Protein AF-A0A8H5LPF4-F1 (afdb_monomer)

Nearest PDB structures (foldseek):
  7eql-assembly1_A-2  TM=7.564E-01  e=6.001E-06  Mentha x piperita
  4nh4-assembly1_A  TM=8.017E-01  e=4.151E-05  Zingiber officinale
  2j3k-assembly1_A  TM=7.747E-01  e=9.879E-05  Arabidopsis thaliana
  7vr4-assembly1_A  TM=7.907E-01  e=1.800E-04  Schizonepeta tenuifolia
  2j3j-assembly1_B  TM=7.697E-01  e=1.379E-04  Arabidopsis thaliana

InterPro domains:
  IPR036291 NAD(P)-binding domain superfamily [SSF51735] (7-42)
  IPR045010 Medium-chain dehydrogenase/reductase [PTHR43205] (7-118)

Foldseek 3Di:
DDDDPQQEDEDAADDPVVVVSQVVHDVLRAYAYDYHLPPPVHPPPPDPPPPVGPVVPVSRYDHDDPPPCPCVVVVVCVVVVVDDFDEDECDVVNPAPVCPVVLVVCVSVVVTDTHYYD

pLDDT: mean 78.86, std 19.43, range [36.88, 97.62]

Sequence (118 aa):
MYMPIGDRYWDNVGGPTLDAVIGNAALHARFIICGFISQYNGAQGQEYKASPSPLDDPSSLHVRFVLDEFDEVITKWLAKGEIKFKEDVDGLEKGGLKRVGEALLEVQKGGNFGKKVV

Secondary structure (DSSP, 8-state):
----TTSEEEESS-HHHHHHHHTTPPTT-EEEE---TTTTT--TT------S-GGGSTTTB------TTHHHHHHHHHHTT-S---EEE--GGGTGGGGHHHHHHHHHHT---SEEE-

Structure (mmCIF, N/CA/C/O backbone):
data_AF-A0A8H5LPF4-F1
#
_entry.id   AF-A0A8H5LPF4-F1
#
loop_
_atom_site.group_PDB
_atom_site.id
_atom_site.type_symbol
_atom_site.label_atom_id
_atom_s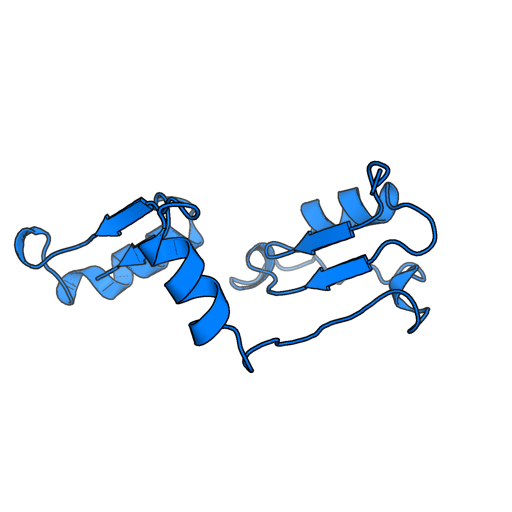ite.label_alt_id
_atom_site.label_comp_id
_atom_site.label_asym_id
_atom_site.label_entity_id
_atom_site.label_seq_id
_atom_site.pdbx_PDB_ins_code
_atom_site.Cartn_x
_atom_site.Cartn_y
_atom_site.Cartn_z
_atom_site.occupancy
_atom_site.B_iso_or_equiv
_atom_site.auth_seq_id
_atom_site.auth_comp_id
_atom_site.auth_asym_id
_atom_site.auth_atom_id
_atom_site.pdbx_PDB_model_num
ATOM 1 N N . MET A 1 1 ? 4.008 -21.218 -18.813 1.00 41.28 1 MET A N 1
ATOM 2 C CA . MET A 1 1 ? 4.664 -19.980 -19.279 1.00 41.28 1 MET A CA 1
ATOM 3 C C . MET A 1 1 ? 5.780 -19.675 -18.296 1.00 41.28 1 MET A C 1
ATOM 5 O O . MET A 1 1 ? 5.480 -19.343 -17.159 1.00 41.28 1 MET A O 1
ATOM 9 N N . TYR A 1 2 ? 7.033 -19.932 -18.670 1.00 36.88 2 TYR A N 1
ATOM 10 C CA . TYR A 1 2 ? 8.192 -19.563 -17.853 1.00 36.88 2 TYR A CA 1
ATOM 11 C C . TYR A 1 2 ? 8.411 -18.058 -18.020 1.00 36.88 2 TYR A C 1
ATOM 13 O O . TYR A 1 2 ? 8.414 -17.586 -19.155 1.00 36.88 2 TYR A O 1
ATOM 21 N N . MET A 1 3 ? 8.512 -17.315 -16.919 1.00 48.44 3 MET A N 1
ATOM 22 C CA . MET A 1 3 ? 8.698 -15.863 -16.943 1.00 48.44 3 MET A CA 1
ATOM 23 C C . MET A 1 3 ? 9.988 -15.543 -16.178 1.00 48.44 3 MET A C 1
ATOM 25 O O . MET A 1 3 ? 10.047 -15.841 -14.981 1.00 48.44 3 MET A O 1
ATOM 29 N N . PRO A 1 4 ? 11.038 -15.042 -16.850 1.00 57.00 4 PRO A N 1
ATOM 30 C CA . PRO A 1 4 ? 12.281 -14.678 -16.190 1.00 57.00 4 PRO A CA 1
ATOM 31 C C . PRO A 1 4 ? 12.088 -13.571 -15.142 1.00 57.00 4 PRO A C 1
ATOM 33 O O . PRO A 1 4 ? 11.150 -12.772 -15.176 1.00 57.00 4 PRO A O 1
ATOM 36 N N . ILE A 1 5 ? 12.995 -13.556 -14.165 1.00 60.56 5 ILE A N 1
ATOM 37 C CA . ILE A 1 5 ? 13.059 -12.530 -13.119 1.00 60.56 5 ILE A CA 1
ATOM 38 C C . ILE A 1 5 ? 13.364 -11.180 -13.790 1.00 60.56 5 ILE A C 1
ATOM 40 O O . ILE A 1 5 ? 14.309 -11.097 -14.568 1.00 60.56 5 ILE A O 1
ATOM 44 N N . GLY A 1 6 ? 12.587 -10.137 -13.475 1.00 67.94 6 GLY A N 1
ATOM 45 C CA . GLY A 1 6 ? 12.816 -8.768 -13.970 1.00 67.94 6 GLY A CA 1
ATOM 46 C C . GLY A 1 6 ? 11.892 -8.292 -15.099 1.00 67.94 6 GLY A C 1
ATOM 47 O O . GLY A 1 6 ? 12.001 -7.138 -15.499 1.00 67.94 6 GLY A O 1
ATOM 48 N N . ASP A 1 7 ? 10.958 -9.123 -15.575 1.00 78.44 7 ASP A N 1
ATOM 49 C CA . ASP A 1 7 ? 10.054 -8.775 -16.690 1.00 78.44 7 ASP A CA 1
ATOM 50 C C . ASP A 1 7 ? 8.856 -7.899 -16.293 1.00 78.44 7 ASP A C 1
ATOM 52 O O . ASP A 1 7 ? 8.225 -7.277 -17.150 1.00 78.44 7 ASP A O 1
ATOM 56 N N . ARG A 1 8 ? 8.452 -7.906 -15.017 1.00 81.88 8 ARG A N 1
ATOM 57 C CA . ARG A 1 8 ? 7.281 -7.159 -14.537 1.00 81.88 8 ARG A CA 1
ATOM 58 C C . ARG A 1 8 ? 7.493 -6.632 -13.128 1.00 81.88 8 ARG A C 1
ATOM 60 O O . ARG A 1 8 ? 8.000 -7.356 -12.275 1.00 81.88 8 ARG A O 1
ATOM 67 N N . TYR A 1 9 ? 7.014 -5.421 -12.872 1.00 85.38 9 TYR A N 1
ATOM 68 C CA . TYR A 1 9 ? 7.011 -4.812 -11.547 1.00 85.38 9 TYR A CA 1
ATOM 69 C C . TYR A 1 9 ? 5.686 -4.100 -11.277 1.00 85.38 9 TYR A C 1
ATOM 71 O O . TYR A 1 9 ? 5.158 -3.415 -12.151 1.00 85.38 9 TYR A O 1
ATOM 79 N N . TRP A 1 10 ? 5.147 -4.279 -10.071 1.00 87.81 10 TRP A N 1
ATOM 80 C CA . TRP A 1 10 ? 3.962 -3.572 -9.594 1.00 87.81 10 TRP A CA 1
ATOM 81 C C . TRP A 1 10 ? 4.381 -2.621 -8.481 1.00 87.81 10 TRP A C 1
ATOM 83 O O . TRP A 1 10 ? 4.688 -3.056 -7.371 1.00 87.81 10 TRP A O 1
ATOM 93 N N . ASP A 1 11 ? 4.365 -1.327 -8.777 1.00 87.19 11 ASP A N 1
ATOM 94 C CA . ASP A 1 11 ? 4.747 -0.290 -7.837 1.00 87.19 11 ASP A CA 1
ATOM 95 C C . ASP A 1 11 ? 3.548 0.347 -7.136 1.00 87.19 11 ASP A C 1
ATOM 97 O O . ASP A 1 11 ? 2.563 0.744 -7.762 1.00 87.19 11 ASP A O 1
ATOM 101 N N . ASN A 1 12 ? 3.673 0.494 -5.822 1.00 89.06 12 ASN A N 1
ATOM 102 C CA . ASN A 1 12 ? 2.774 1.290 -4.986 1.00 89.06 12 ASN A CA 1
ATOM 103 C C . ASN A 1 12 ? 3.552 2.334 -4.160 1.00 89.06 12 ASN A C 1
ATOM 105 O O . ASN A 1 12 ? 2.946 3.119 -3.429 1.00 89.06 12 ASN A O 1
ATOM 109 N N . VAL A 1 13 ? 4.890 2.309 -4.229 1.00 90.19 13 VAL A N 1
ATOM 110 C CA . VAL A 1 13 ? 5.787 2.984 -3.287 1.00 90.19 13 VAL A CA 1
ATOM 111 C C . VAL A 1 13 ? 6.543 4.123 -3.950 1.00 90.19 13 VAL A C 1
ATOM 113 O O . VAL A 1 13 ? 6.564 5.222 -3.389 1.00 90.19 13 VAL A O 1
ATOM 116 N N . GLY A 1 14 ? 7.119 3.903 -5.131 1.00 85.62 14 GLY A N 1
ATOM 117 C CA . GLY A 1 14 ? 7.992 4.871 -5.786 1.00 85.62 14 GLY A CA 1
ATOM 118 C C . GLY A 1 14 ? 9.350 5.049 -5.108 1.00 85.62 14 GLY A C 1
ATOM 119 O O . GLY A 1 14 ? 9.779 4.239 -4.281 1.00 85.62 14 GLY A O 1
ATOM 120 N N . GLY A 1 15 ? 10.016 6.154 -5.454 1.00 84.38 15 GLY A N 1
ATOM 121 C CA . GLY A 1 15 ? 11.256 6.588 -4.811 1.00 84.38 15 GLY A CA 1
ATOM 122 C C . GLY A 1 15 ? 12.374 5.541 -4.931 1.00 84.38 15 GLY A C 1
ATOM 123 O O . GLY A 1 15 ? 12.456 4.857 -5.954 1.00 84.38 15 GLY A O 1
ATOM 124 N N . PRO A 1 16 ? 13.203 5.347 -3.887 1.00 86.69 16 PRO A N 1
ATOM 125 C CA . PRO A 1 16 ? 14.364 4.459 -3.959 1.00 86.69 16 PRO A CA 1
ATOM 126 C C . PRO A 1 16 ? 14.030 3.002 -4.312 1.00 86.69 16 PRO A C 1
ATOM 128 O O . PRO A 1 16 ? 14.862 2.304 -4.888 1.00 86.69 16 PRO A O 1
ATOM 131 N N . THR A 1 17 ? 12.825 2.525 -3.976 1.00 88.44 17 THR A N 1
ATOM 132 C CA . THR A 1 17 ? 12.382 1.171 -4.337 1.00 88.44 17 THR A CA 1
ATOM 133 C C . THR A 1 17 ? 12.187 1.041 -5.845 1.00 88.44 17 THR A C 1
ATOM 135 O O . THR A 1 17 ? 12.653 0.069 -6.435 1.00 88.44 17 THR A O 1
ATOM 138 N N . LEU A 1 18 ? 11.550 2.027 -6.477 1.00 83.81 18 LEU A N 1
ATOM 139 C CA . LEU A 1 18 ? 11.353 2.038 -7.924 1.00 83.81 18 LEU A CA 1
ATOM 140 C C . LEU A 1 18 ? 12.679 2.234 -8.669 1.00 83.81 18 LEU A C 1
ATOM 142 O O . LEU A 1 18 ? 12.941 1.504 -9.623 1.00 83.81 18 LEU A O 1
ATOM 146 N N . ASP A 1 19 ? 13.542 3.136 -8.192 1.00 82.25 19 ASP A N 1
ATOM 147 C CA . ASP A 1 19 ? 14.874 3.369 -8.771 1.00 82.25 19 ASP A CA 1
ATOM 148 C C . ASP A 1 19 ? 15.709 2.080 -8.800 1.00 82.25 19 ASP A C 1
ATOM 150 O O . ASP A 1 19 ? 16.326 1.741 -9.814 1.00 82.25 19 ASP A O 1
ATOM 154 N N . ALA A 1 20 ? 15.684 1.318 -7.700 1.00 84.81 20 ALA A N 1
ATOM 155 C CA . ALA A 1 20 ? 16.380 0.041 -7.610 1.00 84.81 20 ALA A CA 1
ATOM 156 C C . ALA A 1 20 ? 15.845 -0.985 -8.621 1.00 84.81 20 ALA A C 1
ATOM 158 O O . ALA A 1 20 ? 16.631 -1.730 -9.207 1.00 84.81 20 ALA A O 1
ATOM 159 N N . VAL A 1 21 ? 14.530 -1.026 -8.853 1.00 85.69 21 VAL A N 1
ATOM 160 C CA . VAL A 1 21 ? 13.934 -1.960 -9.818 1.00 85.69 21 VAL A CA 1
ATOM 161 C C . VAL A 1 21 ? 14.244 -1.553 -11.253 1.00 85.69 21 VAL A C 1
ATOM 163 O O . VAL A 1 21 ? 14.630 -2.413 -12.039 1.00 85.69 21 VAL A O 1
ATOM 166 N N . ILE A 1 22 ? 14.144 -0.265 -11.592 1.00 81.38 22 ILE A N 1
ATOM 167 C CA . ILE A 1 22 ? 14.488 0.244 -12.929 1.00 81.38 22 ILE A CA 1
ATOM 168 C C . ILE A 1 22 ? 15.942 -0.096 -13.272 1.00 81.38 22 ILE A C 1
ATOM 170 O O . ILE A 1 22 ? 16.210 -0.589 -14.366 1.00 81.38 22 ILE A O 1
ATOM 174 N N . GLY A 1 23 ? 16.869 0.082 -12.324 1.00 81.19 23 GLY A N 1
ATOM 175 C CA . GLY A 1 23 ? 18.283 -0.254 -12.517 1.00 81.19 23 GLY A CA 1
ATOM 176 C C . GLY A 1 23 ? 18.571 -1.745 -12.747 1.00 81.19 23 GLY A C 1
ATOM 177 O O . GLY A 1 23 ? 19.668 -2.084 -13.182 1.00 81.19 23 GLY A O 1
ATOM 178 N N . ASN A 1 24 ? 17.607 -2.631 -12.474 1.00 83.88 24 ASN A N 1
ATOM 179 C CA . ASN A 1 24 ? 17.737 -4.086 -12.610 1.00 83.88 24 ASN A CA 1
ATOM 180 C C . ASN A 1 24 ? 16.683 -4.703 -13.551 1.00 83.88 24 ASN A C 1
ATOM 182 O O . ASN A 1 24 ? 16.527 -5.925 -13.586 1.00 83.88 24 ASN A O 1
ATOM 186 N N . ALA A 1 25 ? 15.931 -3.883 -14.287 1.00 81.44 25 ALA A N 1
ATOM 187 C CA . ALA A 1 25 ? 14.834 -4.351 -15.122 1.00 81.44 25 ALA A CA 1
ATOM 188 C C . ALA A 1 25 ? 15.337 -5.040 -16.400 1.00 81.44 25 ALA A C 1
ATOM 190 O O . ALA A 1 25 ? 16.330 -4.626 -17.002 1.00 81.44 25 ALA A O 1
ATOM 191 N N . ALA A 1 26 ? 14.625 -6.079 -16.843 1.00 83.38 26 ALA A N 1
ATOM 192 C CA . ALA A 1 26 ? 14.884 -6.697 -18.139 1.00 83.38 26 ALA A CA 1
ATOM 193 C C . ALA A 1 26 ? 14.511 -5.743 -19.290 1.00 83.38 26 ALA A C 1
ATOM 195 O O . ALA A 1 26 ? 13.663 -4.856 -19.148 1.00 83.38 26 ALA A O 1
ATOM 196 N N . LEU A 1 27 ? 15.111 -5.946 -20.466 1.00 78.56 27 LEU A N 1
ATOM 197 C CA . LEU A 1 27 ? 14.684 -5.245 -21.677 1.00 78.56 27 LEU A CA 1
ATOM 198 C C . LEU A 1 27 ? 13.198 -5.554 -21.941 1.00 78.56 27 LEU A C 1
ATOM 200 O O . LEU A 1 27 ? 12.801 -6.716 -21.934 1.00 78.56 27 LEU A O 1
ATOM 204 N N . HIS A 1 28 ? 12.389 -4.518 -22.177 1.00 77.00 28 HIS A N 1
ATOM 205 C CA . HIS A 1 28 ? 10.923 -4.601 -22.309 1.00 77.00 28 HIS A CA 1
ATOM 206 C C . HIS A 1 28 ? 10.164 -5.027 -21.041 1.00 77.00 28 HIS A C 1
ATOM 208 O O . HIS A 1 28 ? 9.020 -5.494 -21.128 1.00 77.00 28 HIS A O 1
ATOM 214 N N . ALA A 1 29 ? 10.763 -4.846 -19.861 1.00 80.69 29 ALA A N 1
ATOM 215 C CA . ALA A 1 29 ? 10.048 -5.004 -18.605 1.00 80.69 29 ALA A CA 1
ATOM 216 C C . ALA A 1 29 ? 8.805 -4.100 -18.547 1.00 80.69 29 ALA A C 1
ATOM 218 O O . ALA A 1 29 ? 8.810 -2.971 -19.035 1.00 80.69 29 ALA A O 1
ATOM 219 N N . ARG A 1 30 ? 7.732 -4.603 -17.929 1.00 80.62 30 ARG A N 1
ATOM 220 C CA . ARG A 1 30 ? 6.451 -3.898 -17.796 1.00 80.62 30 ARG A CA 1
ATOM 221 C C . ARG A 1 30 ? 6.236 -3.418 -16.375 1.00 80.62 30 ARG A C 1
ATOM 223 O O . ARG A 1 30 ? 6.275 -4.207 -15.431 1.00 80.62 30 ARG A O 1
ATOM 230 N N . PHE A 1 31 ? 5.903 -2.146 -16.242 1.00 78.75 31 PHE A N 1
ATOM 231 C CA . PHE A 1 31 ? 5.661 -1.510 -14.956 1.00 78.75 31 PHE A CA 1
ATOM 232 C C . PHE A 1 31 ? 4.172 -1.197 -14.797 1.00 78.75 31 PHE A C 1
ATOM 234 O O . PHE A 1 31 ? 3.585 -0.519 -15.638 1.00 78.75 31 PHE A O 1
ATOM 241 N N . ILE A 1 32 ? 3.568 -1.696 -13.718 1.00 81.31 32 ILE A N 1
ATOM 242 C CA . ILE A 1 32 ? 2.230 -1.317 -13.260 1.00 81.31 32 ILE A CA 1
ATOM 243 C C . ILE A 1 32 ? 2.433 -0.331 -12.117 1.00 81.31 32 ILE A C 1
ATOM 245 O O . ILE A 1 32 ? 2.878 -0.722 -11.043 1.00 81.31 32 ILE A O 1
ATOM 249 N N . ILE A 1 33 ? 2.134 0.942 -12.351 1.00 79.75 33 ILE A N 1
ATOM 250 C CA . ILE A 1 33 ? 2.312 1.999 -11.355 1.00 79.75 33 ILE A CA 1
ATOM 251 C C . ILE A 1 33 ? 0.945 2.370 -10.783 1.00 79.75 33 ILE A C 1
ATOM 253 O O . ILE A 1 33 ? 0.090 2.887 -11.501 1.00 79.75 33 ILE A O 1
ATOM 257 N N . CYS A 1 34 ? 0.737 2.098 -9.497 1.00 80.69 34 CYS A N 1
ATOM 258 C CA . CYS A 1 34 ? -0.528 2.350 -8.803 1.00 80.69 34 CYS A CA 1
ATOM 259 C C . CYS A 1 34 ? -0.460 3.512 -7.808 1.00 80.69 34 CYS A C 1
ATOM 261 O O . CYS A 1 34 ? -1.498 4.057 -7.438 1.00 80.69 34 CYS A O 1
ATOM 263 N N . GLY A 1 35 ? 0.737 3.906 -7.376 1.00 80.19 35 GLY A N 1
ATOM 264 C CA . GLY A 1 35 ? 0.911 4.986 -6.414 1.00 80.19 35 GLY A CA 1
ATOM 265 C C . GLY A 1 35 ? 2.368 5.229 -6.044 1.00 80.19 35 GLY A C 1
ATOM 266 O O . GLY A 1 35 ? 3.253 4.464 -6.417 1.00 80.19 35 GLY A O 1
ATOM 267 N N . PHE A 1 36 ? 2.586 6.302 -5.285 1.00 85.06 36 PHE A N 1
ATOM 268 C CA . PHE A 1 36 ? 3.902 6.786 -4.865 1.00 85.06 36 PHE A CA 1
ATOM 269 C C . PHE A 1 36 ? 3.880 7.139 -3.370 1.00 85.06 36 PHE A C 1
ATOM 271 O O . PHE A 1 36 ? 4.131 8.286 -2.993 1.00 85.06 36 PHE A O 1
ATOM 278 N N . ILE A 1 37 ? 3.526 6.180 -2.499 1.00 89.50 37 ILE A N 1
ATOM 279 C CA . ILE A 1 37 ? 3.300 6.481 -1.071 1.00 89.50 37 ILE A CA 1
ATOM 280 C C . ILE A 1 37 ? 4.519 7.082 -0.362 1.00 89.50 37 ILE A C 1
ATOM 282 O O . ILE A 1 37 ? 4.357 7.866 0.569 1.00 89.50 37 ILE A O 1
ATOM 286 N N . SER A 1 38 ? 5.733 6.809 -0.849 1.00 88.31 38 SER A N 1
ATOM 287 C CA . SER A 1 38 ? 6.957 7.423 -0.315 1.00 88.31 38 SER A CA 1
ATOM 288 C C . SER A 1 38 ? 7.023 8.947 -0.500 1.00 88.31 38 SER A C 1
ATOM 290 O O . SER A 1 38 ? 7.815 9.606 0.169 1.00 88.31 38 SER A O 1
ATOM 292 N N . GLN A 1 39 ? 6.185 9.521 -1.371 1.00 83.62 39 GLN A N 1
ATOM 293 C CA . GLN A 1 39 ? 6.212 10.940 -1.736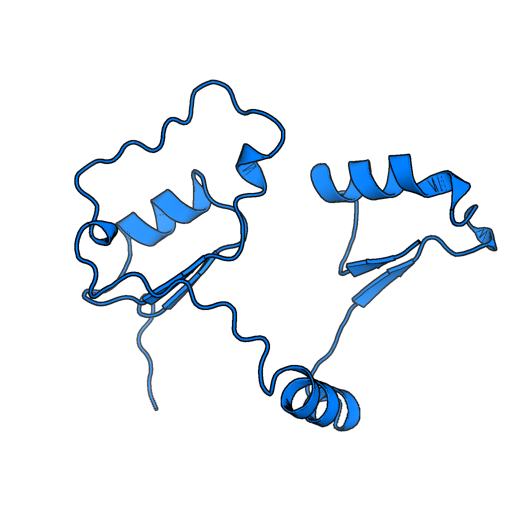 1.00 83.62 39 GLN A CA 1
ATOM 294 C C . GLN A 1 39 ? 4.999 11.731 -1.227 1.00 83.62 39 GLN A C 1
ATOM 296 O O . GLN A 1 39 ? 5.060 12.959 -1.173 1.00 83.62 39 GLN A O 1
ATOM 301 N N . TYR A 1 40 ? 3.908 11.070 -0.818 1.00 85.94 40 TYR A N 1
ATOM 302 C CA . TYR A 1 40 ? 2.633 11.737 -0.504 1.00 85.94 40 TYR A CA 1
ATOM 303 C C . TYR A 1 40 ? 2.718 12.798 0.599 1.00 85.94 40 TYR A C 1
ATOM 305 O O . TYR A 1 40 ? 1.971 13.772 0.558 1.00 85.94 40 TYR A O 1
ATOM 313 N N . ASN A 1 41 ? 3.638 12.647 1.553 1.00 85.00 41 ASN A N 1
ATOM 314 C CA . ASN A 1 41 ? 3.781 13.568 2.684 1.00 85.00 41 ASN A CA 1
ATOM 315 C C . ASN A 1 41 ? 4.927 14.580 2.512 1.00 85.00 41 ASN A C 1
ATOM 317 O O . ASN A 1 41 ? 5.353 15.191 3.489 1.00 85.00 41 ASN A O 1
ATOM 321 N N . GLY A 1 42 ? 5.425 14.764 1.284 1.00 69.38 42 GLY A N 1
ATOM 322 C CA . GLY A 1 42 ? 6.438 15.768 0.974 1.00 69.38 42 GLY A CA 1
ATOM 323 C C . GLY A 1 42 ? 7.831 15.381 1.465 1.00 69.38 42 GLY A C 1
ATOM 324 O O . GLY A 1 42 ? 8.347 15.944 2.427 1.00 69.38 42 GLY A O 1
ATOM 325 N N . ALA A 1 43 ? 8.490 14.472 0.750 1.00 56.41 43 ALA A N 1
ATOM 326 C CA . ALA A 1 43 ? 9.945 14.432 0.772 1.00 56.41 43 ALA A CA 1
ATOM 327 C C . ALA A 1 43 ? 10.460 15.619 -0.061 1.00 56.41 43 ALA A C 1
ATOM 329 O O . ALA A 1 43 ? 10.434 15.583 -1.291 1.00 56.41 43 ALA A O 1
ATOM 330 N N . GLN A 1 44 ? 10.900 16.699 0.593 1.00 47.81 44 GLN A N 1
ATOM 331 C CA . GLN A 1 44 ? 11.685 17.730 -0.089 1.00 47.81 44 GLN A CA 1
ATOM 332 C C . GLN A 1 44 ? 12.944 17.072 -0.677 1.00 47.81 44 GLN A C 1
ATOM 334 O O . GLN A 1 44 ? 13.786 16.577 0.068 1.00 47.81 44 GLN A O 1
ATOM 339 N N . GLY A 1 45 ? 13.078 17.076 -2.006 1.00 46.84 45 GLY A N 1
ATOM 340 C CA . GLY A 1 45 ? 14.358 16.809 -2.672 1.00 46.84 45 GLY A CA 1
ATOM 341 C C . GLY A 1 45 ? 14.516 15.478 -3.407 1.00 46.84 45 GLY A C 1
ATOM 342 O O . GLY A 1 45 ? 15.612 15.212 -3.891 1.00 46.84 45 GLY A O 1
ATOM 343 N N . GLN A 1 46 ? 13.468 14.668 -3.570 1.00 44.41 46 GLN A N 1
ATOM 344 C CA . GLN A 1 46 ? 13.477 13.644 -4.621 1.00 44.41 46 GLN A CA 1
ATOM 345 C C . GLN A 1 46 ? 12.666 14.136 -5.813 1.00 44.41 46 GLN A C 1
ATOM 347 O O . GLN A 1 46 ? 11.586 13.638 -6.115 1.00 44.41 46 GLN A O 1
ATOM 352 N N . GLU A 1 47 ? 13.209 15.148 -6.495 1.00 45.22 47 GLU A N 1
ATOM 353 C CA . GLU A 1 47 ? 12.917 15.282 -7.916 1.00 45.22 47 GLU A CA 1
ATOM 354 C C . GLU A 1 47 ? 13.244 13.935 -8.550 1.00 45.22 47 GLU A C 1
ATOM 356 O O . GLU A 1 47 ? 14.328 13.383 -8.325 1.00 45.22 47 GLU A O 1
ATOM 361 N N . TYR A 1 48 ? 12.293 13.391 -9.304 1.00 46.28 48 TYR A N 1
ATOM 362 C CA . TYR A 1 48 ? 12.569 12.285 -10.199 1.00 46.28 48 TYR A CA 1
ATOM 363 C C . TYR A 1 48 ? 13.778 12.724 -11.023 1.00 46.28 48 TYR A C 1
ATOM 365 O O . TYR A 1 48 ? 13.670 13.635 -11.848 1.00 46.28 48 TYR A O 1
ATOM 373 N N . LYS A 1 49 ? 14.958 12.146 -10.769 1.00 41.25 49 LYS A N 1
ATOM 374 C CA . LYS A 1 49 ? 16.064 12.298 -11.701 1.00 41.25 49 LYS A CA 1
ATOM 375 C C . LYS A 1 49 ? 15.613 11.522 -12.919 1.00 41.25 49 LYS A C 1
ATOM 377 O O . LYS A 1 49 ? 15.870 10.328 -13.021 1.00 41.25 49 LYS A O 1
ATOM 382 N N . ALA A 1 50 ? 14.928 12.210 -13.824 1.00 40.12 50 ALA A N 1
ATOM 383 C CA . ALA A 1 50 ? 14.809 11.824 -15.212 1.00 40.12 50 ALA A CA 1
ATOM 384 C C . ALA A 1 50 ? 16.227 11.863 -15.812 1.00 40.12 50 ALA A C 1
ATOM 386 O O . ALA A 1 50 ? 16.578 12.706 -16.628 1.00 40.12 50 ALA A O 1
ATOM 387 N N . SER A 1 51 ? 17.101 10.973 -15.332 1.00 39.12 51 SER A N 1
ATOM 388 C CA . SER A 1 51 ? 18.049 10.319 -16.213 1.00 39.12 51 SER A CA 1
ATOM 389 C C . SER A 1 51 ? 17.190 9.707 -17.315 1.00 39.12 51 SER A C 1
ATOM 391 O O . SER A 1 51 ? 16.146 9.159 -16.949 1.00 39.12 51 SER A O 1
ATOM 393 N N . PRO A 1 52 ? 17.545 9.863 -18.604 1.00 40.00 52 PRO A N 1
ATOM 394 C CA . PRO A 1 52 ? 16.697 9.426 -19.705 1.00 40.00 52 PRO A CA 1
ATOM 395 C C . PRO A 1 52 ? 16.336 7.971 -19.449 1.00 40.00 52 PRO A C 1
ATOM 397 O O . PRO A 1 52 ? 17.193 7.084 -19.429 1.00 40.00 52 PRO A O 1
ATOM 400 N N . SER A 1 53 ? 15.087 7.784 -19.058 1.00 45.88 53 SER A N 1
ATOM 401 C CA . SER A 1 53 ? 14.638 6.565 -18.429 1.00 45.88 53 SER A CA 1
ATOM 402 C C . SER A 1 53 ? 14.245 5.626 -19.555 1.00 45.88 53 SER A C 1
ATOM 404 O O . SER A 1 53 ? 13.698 6.078 -20.558 1.00 45.88 53 SER A O 1
ATOM 406 N N . PRO A 1 54 ? 14.404 4.306 -19.410 1.00 46.06 54 PRO A N 1
ATOM 407 C CA . PRO A 1 54 ? 13.697 3.354 -20.264 1.00 46.06 54 PRO A CA 1
ATOM 408 C C . PRO A 1 54 ? 12.168 3.586 -20.303 1.00 46.06 54 PRO A C 1
ATOM 410 O O . PRO A 1 54 ? 11.490 3.032 -21.163 1.00 46.06 54 PRO A O 1
ATOM 413 N N . LEU A 1 55 ? 11.627 4.401 -19.383 1.00 47.47 55 LEU A N 1
ATOM 414 C CA . LEU A 1 55 ? 10.245 4.892 -19.348 1.00 47.47 55 LEU A CA 1
ATOM 415 C C . LEU A 1 55 ? 9.937 6.002 -20.374 1.00 47.47 55 LEU A C 1
ATOM 417 O O . LEU A 1 55 ? 8.764 6.263 -20.627 1.00 47.47 55 LEU A O 1
ATOM 421 N N . ASP A 1 56 ? 10.953 6.641 -20.965 1.00 48.78 56 ASP A N 1
ATOM 422 C CA . ASP A 1 56 ? 10.793 7.598 -22.073 1.00 48.78 56 ASP A CA 1
ATOM 423 C C . ASP A 1 56 ? 10.525 6.879 -23.411 1.00 48.78 56 ASP A C 1
ATOM 425 O O . ASP A 1 56 ? 10.164 7.515 -24.403 1.00 48.78 56 ASP A O 1
ATOM 429 N N . ASP A 1 57 ? 10.669 5.547 -23.438 1.00 50.03 57 ASP A N 1
ATOM 430 C CA . ASP A 1 57 ? 10.133 4.681 -24.483 1.00 50.03 57 ASP A CA 1
ATOM 431 C C . ASP A 1 57 ? 8.673 4.316 -24.134 1.00 50.03 57 ASP A C 1
ATOM 433 O O . ASP A 1 57 ? 8.433 3.476 -23.258 1.00 50.03 57 ASP A O 1
ATOM 437 N N . PRO A 1 58 ? 7.668 4.900 -24.816 1.00 48.50 58 PRO A N 1
ATOM 438 C CA . PRO A 1 58 ? 6.253 4.646 -24.542 1.00 48.50 58 PRO A CA 1
ATOM 439 C C . PRO A 1 58 ? 5.818 3.188 -24.783 1.00 48.50 58 PRO A C 1
ATOM 441 O O . PRO A 1 58 ? 4.666 2.848 -24.514 1.00 48.50 58 PRO A O 1
ATOM 444 N N . SER A 1 59 ? 6.703 2.309 -25.272 1.00 44.75 59 SER A N 1
ATOM 445 C CA . SER A 1 59 ? 6.439 0.873 -25.397 1.00 44.75 59 SER A CA 1
ATOM 446 C C . SER A 1 59 ? 6.607 0.071 -24.092 1.00 44.75 59 SER A C 1
ATOM 448 O O . SER A 1 59 ? 6.155 -1.075 -24.037 1.00 44.75 59 SER A O 1
ATOM 450 N N . SER A 1 60 ? 7.217 0.641 -23.040 1.00 50.06 60 SER A N 1
ATOM 451 C CA . SER A 1 60 ? 7.553 -0.072 -21.790 1.00 50.06 60 SER A CA 1
ATOM 452 C C . SER A 1 60 ? 6.622 0.240 -20.603 1.00 50.06 60 SER A C 1
ATOM 454 O O . SER A 1 60 ? 6.424 -0.603 -19.717 1.00 50.06 60 SER A O 1
ATOM 456 N N . LEU A 1 61 ? 5.996 1.423 -20.588 1.00 49.75 61 LEU A N 1
ATOM 457 C CA . LEU A 1 61 ? 5.151 1.881 -19.485 1.00 49.75 61 LEU A CA 1
ATOM 458 C C . LEU A 1 61 ? 3.658 1.732 -19.809 1.00 49.75 61 LEU A C 1
ATOM 460 O O . LEU A 1 61 ? 3.070 2.515 -20.552 1.00 49.75 61 LEU A O 1
ATOM 464 N N . HIS A 1 62 ? 3.016 0.748 -19.179 1.00 51.31 62 HIS A N 1
ATOM 465 C CA . HIS A 1 62 ? 1.571 0.543 -19.262 1.00 51.31 62 HIS A CA 1
ATOM 466 C C . HIS A 1 62 ? 0.904 0.903 -17.933 1.00 51.31 62 HIS A C 1
ATOM 468 O O . HIS A 1 62 ? 0.646 0.039 -17.095 1.00 51.31 62 HIS A O 1
ATOM 474 N N . VAL A 1 63 ? 0.567 2.180 -17.750 1.00 48.31 63 VAL A N 1
ATOM 475 C CA . VAL A 1 63 ? -0.330 2.589 -16.662 1.00 48.31 63 VAL A CA 1
ATOM 476 C C . VAL A 1 63 ? -1.761 2.285 -17.100 1.00 48.31 63 VAL A C 1
ATOM 478 O O . VAL A 1 63 ? -2.337 3.000 -17.918 1.00 48.31 63 VAL A O 1
ATOM 481 N N . ARG A 1 64 ? -2.334 1.189 -16.595 1.00 50.25 64 ARG A N 1
ATOM 482 C CA . ARG A 1 64 ? -3.729 0.817 -16.859 1.00 50.25 64 ARG A CA 1
ATOM 483 C C . ARG A 1 64 ? -4.492 0.714 -15.548 1.00 50.25 64 ARG A C 1
ATOM 485 O O . ARG A 1 64 ? -4.194 -0.141 -14.721 1.00 50.25 64 ARG A O 1
ATOM 492 N N . PHE A 1 65 ? -5.521 1.539 -15.403 1.00 51.59 65 PHE A N 1
ATOM 493 C CA . PHE A 1 65 ? -6.576 1.309 -14.426 1.00 51.59 65 PHE A CA 1
ATOM 494 C C . PHE A 1 65 ? -7.496 0.229 -15.005 1.00 51.59 65 PHE A C 1
ATOM 496 O O . PHE A 1 65 ? -8.204 0.472 -15.980 1.00 51.59 65 PHE A O 1
ATOM 503 N N . VAL A 1 66 ? -7.419 -0.994 -14.480 1.00 56.66 66 VAL A N 1
ATOM 504 C CA . VAL A 1 66 ? -8.327 -2.085 -14.861 1.00 56.66 66 VAL A CA 1
ATOM 505 C C . VAL A 1 66 ? -9.448 -2.114 -13.830 1.00 56.66 66 VAL A C 1
ATOM 507 O O . VAL A 1 66 ? -9.264 -2.649 -12.741 1.00 56.66 66 VAL A O 1
ATOM 510 N N . LEU A 1 67 ? -10.565 -1.462 -14.149 1.00 58.72 67 LEU A N 1
ATOM 511 C CA . LEU A 1 67 ? -11.776 -1.475 -13.318 1.00 58.72 67 LEU A CA 1
ATOM 512 C C . LEU A 1 67 ? -12.838 -2.404 -13.908 1.00 58.72 67 LEU A C 1
ATOM 514 O O . LEU A 1 67 ? -13.512 -3.117 -13.167 1.00 58.72 67 LEU A O 1
ATOM 518 N N . ASP A 1 68 ? -12.931 -2.451 -15.235 1.00 64.81 68 ASP A N 1
ATOM 519 C CA . ASP A 1 68 ? -13.816 -3.379 -15.928 1.00 64.81 68 ASP A CA 1
ATOM 520 C C . ASP A 1 68 ? -13.378 -4.821 -15.621 1.00 64.81 68 ASP A C 1
ATOM 522 O O . ASP A 1 68 ? -12.186 -5.133 -15.641 1.00 64.81 68 ASP A O 1
ATOM 526 N N . GLU A 1 69 ? -14.344 -5.688 -15.304 1.00 77.56 69 GLU A N 1
ATOM 527 C CA . GLU A 1 69 ? -14.167 -7.114 -14.963 1.00 77.56 69 GLU A CA 1
ATOM 528 C C . GLU A 1 69 ? -13.505 -7.413 -13.600 1.00 77.56 69 GLU A C 1
ATOM 530 O O . GLU A 1 69 ? -13.522 -8.569 -13.168 1.00 77.56 69 GLU A O 1
ATOM 535 N N . PHE A 1 70 ? -12.970 -6.414 -12.882 1.00 82.75 70 PHE A N 1
ATOM 536 C CA . PHE A 1 70 ? -12.281 -6.630 -11.599 1.00 82.75 70 PHE A CA 1
ATOM 537 C C . PHE A 1 70 ? -13.178 -7.338 -10.580 1.00 82.75 70 PHE A C 1
ATOM 539 O O . PHE A 1 70 ? -12.796 -8.378 -10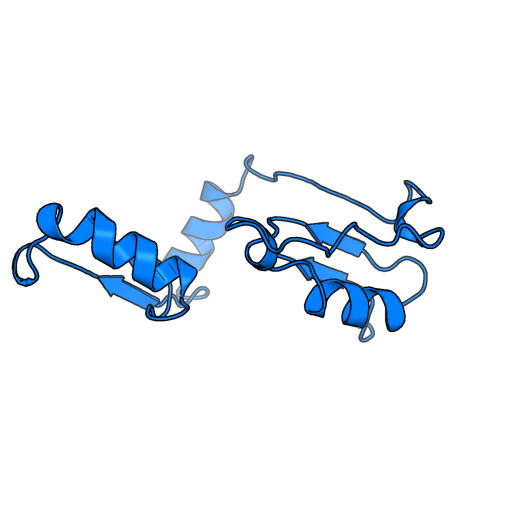.038 1.00 82.75 70 PHE A O 1
ATOM 546 N N . ASP A 1 71 ? -14.384 -6.808 -10.366 1.00 85.56 71 ASP A N 1
ATOM 547 C CA . ASP A 1 71 ? -15.324 -7.352 -9.388 1.00 85.56 71 ASP A CA 1
ATOM 548 C C . ASP A 1 71 ? -15.676 -8.800 -9.719 1.00 85.56 71 ASP A C 1
ATOM 550 O O . ASP A 1 71 ? -15.618 -9.668 -8.850 1.00 85.56 71 ASP A O 1
ATOM 554 N N . GLU A 1 72 ? -15.964 -9.108 -10.984 1.00 88.88 72 GLU A N 1
ATOM 555 C CA . GLU A 1 72 ? -16.311 -10.467 -11.392 1.00 88.88 72 GLU A CA 1
ATOM 556 C C . GLU A 1 72 ? -15.167 -11.463 -11.194 1.00 88.88 72 GLU A C 1
ATOM 558 O O . GLU A 1 72 ? -15.405 -12.605 -10.796 1.00 88.88 72 GLU A O 1
ATOM 563 N N . VAL A 1 73 ? -13.931 -11.069 -11.499 1.00 90.81 73 VAL A N 1
ATOM 564 C CA . VAL A 1 73 ? -12.765 -11.954 -11.390 1.00 90.81 73 VAL A CA 1
ATOM 565 C C . VAL A 1 73 ? -12.388 -12.161 -9.925 1.00 90.81 73 VAL A C 1
ATOM 567 O O . VAL A 1 73 ? -12.259 -13.299 -9.467 1.00 90.81 73 VAL A O 1
ATOM 570 N N . ILE A 1 74 ? -12.256 -11.071 -9.171 1.00 90.94 74 ILE A N 1
ATOM 571 C CA . ILE A 1 74 ? -11.777 -11.104 -7.789 1.00 90.94 74 ILE A CA 1
ATOM 572 C C . ILE A 1 74 ? -12.804 -11.744 -6.859 1.00 90.94 74 ILE A C 1
ATOM 574 O O . ILE A 1 74 ? -12.422 -12.558 -6.019 1.00 90.94 74 ILE A O 1
ATOM 578 N N . THR A 1 75 ? -14.104 -11.476 -7.032 1.00 91.31 75 THR A N 1
ATOM 579 C CA . THR A 1 75 ? -15.144 -12.123 -6.209 1.00 91.31 75 THR A CA 1
ATOM 580 C C . THR A 1 75 ? -15.180 -13.635 -6.413 1.00 91.31 75 THR A C 1
ATOM 582 O O . THR A 1 75 ? -15.315 -14.374 -5.437 1.00 91.31 75 THR A O 1
ATOM 585 N N . LYS A 1 76 ? -14.975 -14.128 -7.645 1.00 94.56 76 LYS A N 1
ATOM 586 C CA . LYS A 1 76 ? -14.877 -15.572 -7.922 1.00 94.56 76 LYS A CA 1
ATOM 587 C C . LYS A 1 76 ? -13.684 -16.202 -7.202 1.00 94.56 76 LYS A C 1
ATOM 589 O O . LYS A 1 76 ? -13.823 -17.289 -6.648 1.00 94.56 76 LYS A O 1
ATOM 594 N N . TRP A 1 77 ? -12.526 -15.545 -7.190 1.00 95.38 77 TRP A N 1
ATOM 595 C CA . TRP A 1 77 ? -11.340 -16.049 -6.488 1.00 95.38 77 TRP A CA 1
ATOM 596 C C . TRP A 1 77 ? -11.474 -15.968 -4.964 1.00 95.38 77 TRP A C 1
ATOM 598 O O . TRP A 1 77 ? -11.073 -16.902 -4.268 1.00 95.38 77 TRP A O 1
ATOM 608 N N . LEU A 1 78 ? -12.102 -14.911 -4.440 1.00 94.31 78 LEU A N 1
ATOM 609 C CA . LEU A 1 78 ? -12.449 -14.795 -3.021 1.00 94.31 78 LEU A CA 1
ATOM 610 C C . LEU A 1 78 ? -13.394 -15.921 -2.588 1.00 94.31 78 LEU A C 1
ATOM 612 O O . LEU A 1 78 ? -13.112 -16.608 -1.610 1.00 94.31 78 LEU A O 1
ATOM 616 N N . ALA A 1 79 ? -14.469 -16.163 -3.345 1.00 94.31 79 ALA A N 1
ATOM 617 C CA . ALA A 1 79 ? -15.444 -17.213 -3.050 1.00 94.31 79 ALA A CA 1
ATOM 618 C C . ALA A 1 79 ? -14.821 -18.620 -3.051 1.00 94.31 79 ALA A C 1
ATOM 620 O O . ALA A 1 79 ? -15.244 -19.488 -2.291 1.00 94.31 79 ALA A O 1
ATOM 621 N N . LYS A 1 80 ? -13.793 -18.842 -3.877 1.00 97.06 80 LYS A N 1
ATOM 622 C CA . LYS A 1 80 ? -13.025 -20.096 -3.919 1.00 97.06 80 LYS A CA 1
ATOM 623 C C . LYS A 1 80 ? -11.935 -20.196 -2.845 1.00 97.06 80 LYS A C 1
ATOM 625 O O . LYS A 1 80 ? -11.305 -21.244 -2.728 1.00 97.06 80 LYS A O 1
ATOM 630 N N . GLY A 1 81 ? -11.679 -19.132 -2.083 1.00 95.62 81 GLY A N 1
ATOM 631 C CA . GLY A 1 81 ? -10.582 -19.075 -1.114 1.00 95.62 81 GLY A CA 1
ATOM 632 C C . GLY A 1 81 ? -9.185 -19.013 -1.746 1.00 95.62 81 GLY A C 1
ATOM 633 O O . GLY A 1 81 ? -8.193 -19.272 -1.062 1.00 95.62 81 GLY A O 1
ATOM 634 N N . GLU A 1 82 ? -9.091 -18.675 -3.036 1.00 96.94 82 GLU A N 1
ATOM 635 C CA . GLU A 1 82 ? -7.821 -18.516 -3.761 1.00 96.94 82 GLU A CA 1
ATOM 636 C C . GLU A 1 82 ? -7.095 -17.226 -3.346 1.00 96.94 82 GLU A C 1
ATOM 638 O O . GLU A 1 82 ? -5.866 -17.163 -3.364 1.00 96.94 82 GLU A O 1
ATOM 643 N N . ILE A 1 83 ? -7.849 -16.215 -2.900 1.00 94.31 83 ILE A N 1
ATOM 644 C CA . ILE A 1 83 ? -7.313 -14.986 -2.310 1.00 94.31 83 ILE A CA 1
ATOM 645 C C . ILE A 1 83 ? -7.460 -15.060 -0.792 1.00 94.31 83 ILE A C 1
ATOM 647 O O . ILE A 1 83 ? -8.565 -15.143 -0.257 1.00 94.31 83 ILE A O 1
ATOM 651 N N . LYS A 1 84 ? -6.331 -14.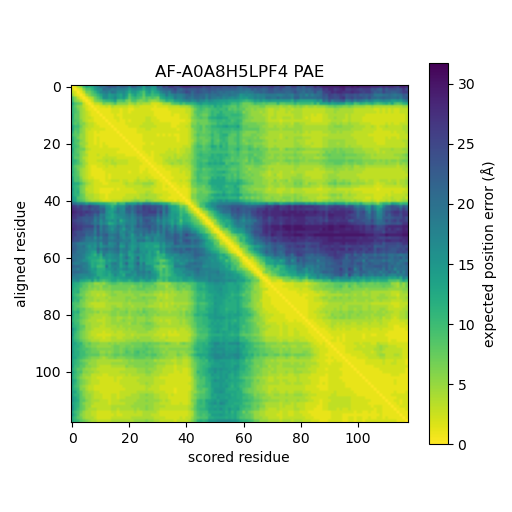962 -0.090 1.00 93.12 84 LYS A N 1
ATOM 652 C CA . LYS A 1 84 ? -6.291 -14.745 1.359 1.00 93.12 84 LYS A CA 1
ATOM 653 C C . LYS A 1 84 ? -6.013 -13.274 1.621 1.00 93.12 84 LYS A C 1
ATOM 655 O O . LYS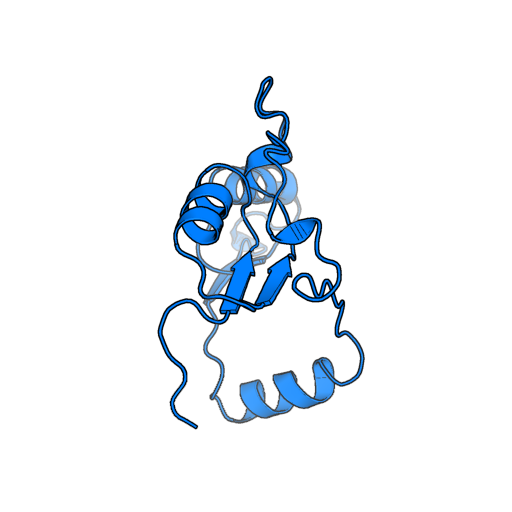 A 1 84 ? -5.082 -12.717 1.044 1.00 93.12 84 LYS A O 1
ATOM 660 N N . PHE A 1 85 ? -6.773 -12.667 2.519 1.00 94.19 85 PHE A N 1
ATOM 661 C CA . PHE A 1 85 ? -6.590 -11.276 2.915 1.00 94.19 85 PHE A CA 1
ATOM 662 C C . PHE A 1 85 ? -6.511 -11.160 4.438 1.00 94.19 85 PHE A C 1
ATOM 664 O O . PHE A 1 85 ? -6.885 -12.074 5.174 1.00 94.19 85 PHE A O 1
ATOM 671 N N . LYS A 1 86 ? -5.946 -10.049 4.901 1.00 96.94 86 LYS A N 1
ATOM 672 C CA . LYS A 1 86 ? -5.868 -9.687 6.314 1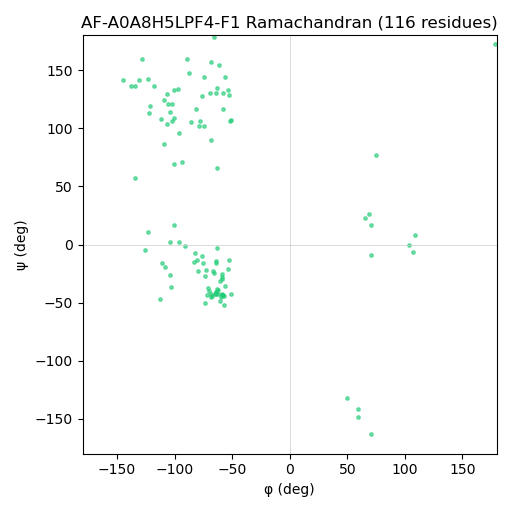.00 96.94 86 LYS A CA 1
ATOM 673 C C . LYS A 1 86 ? -6.353 -8.260 6.461 1.00 96.94 86 LYS A C 1
ATOM 675 O O . LYS A 1 86 ? -6.009 -7.414 5.633 1.00 96.94 86 LYS A O 1
ATOM 680 N N . GLU A 1 87 ? -7.083 -8.015 7.532 1.00 97.19 87 GLU A N 1
ATOM 681 C CA . GLU A 1 87 ? -7.603 -6.701 7.875 1.00 97.19 87 GLU A CA 1
ATOM 682 C C . GLU A 1 87 ? -7.114 -6.308 9.262 1.00 97.19 87 GLU A C 1
ATOM 684 O O . GLU A 1 87 ? -7.033 -7.144 10.166 1.00 97.19 87 GLU A O 1
ATOM 689 N N . ASP A 1 88 ? -6.805 -5.028 9.407 1.00 97.56 88 ASP A N 1
ATOM 690 C CA . ASP A 1 88 ? -6.610 -4.363 10.685 1.00 97.56 88 ASP A CA 1
ATOM 691 C C . ASP A 1 88 ? -7.833 -3.477 10.924 1.00 97.56 88 ASP A C 1
ATOM 693 O O . ASP A 1 88 ? -8.012 -2.455 10.257 1.00 97.56 88 ASP A O 1
ATOM 697 N N . VAL A 1 89 ? -8.717 -3.937 11.809 1.00 97.50 89 VAL A N 1
ATOM 698 C CA . VAL A 1 89 ? -10.059 -3.373 11.994 1.00 97.50 89 VAL A CA 1
ATOM 699 C C . VAL A 1 89 ? -10.115 -2.560 13.285 1.00 97.50 89 VAL A C 1
ATOM 701 O O . VAL A 1 89 ? -9.907 -3.104 14.377 1.00 97.50 89 VAL A O 1
ATOM 704 N N . ASP A 1 90 ? -10.444 -1.274 13.158 1.00 96.56 90 ASP A N 1
ATOM 705 C CA . ASP A 1 90 ? -10.816 -0.372 14.251 1.00 96.56 90 ASP A CA 1
ATOM 706 C C . ASP A 1 90 ? -12.340 -0.351 14.427 1.00 96.56 90 ASP A C 1
ATOM 708 O O . ASP A 1 90 ? -13.006 0.629 14.111 1.00 96.56 90 ASP A O 1
ATOM 712 N N . GLY A 1 91 ? -12.897 -1.453 14.939 1.00 95.31 91 GLY A N 1
ATOM 713 C CA . GLY A 1 91 ? -14.334 -1.600 15.171 1.00 95.31 91 GLY A CA 1
ATOM 714 C C . GLY A 1 91 ? -14.894 -0.649 16.238 1.00 95.31 91 GLY A C 1
ATOM 715 O O . GLY A 1 91 ? -14.173 0.123 16.881 1.00 95.31 91 GLY A O 1
ATOM 716 N N . LEU A 1 92 ? -16.210 -0.715 16.467 1.00 95.50 92 LEU A N 1
ATOM 717 C CA . LEU A 1 92 ? -16.904 0.131 17.451 1.00 95.50 92 LEU A CA 1
ATOM 718 C C . LEU A 1 92 ? -16.305 0.004 18.861 1.00 95.50 92 LEU A C 1
ATOM 720 O O . LEU A 1 92 ? -16.201 0.997 19.579 1.00 95.50 92 LEU A O 1
ATOM 724 N N . GLU A 1 93 ? -15.859 -1.194 19.234 1.00 95.44 93 GLU A N 1
ATOM 725 C CA . GLU A 1 93 ? -15.195 -1.503 20.501 1.00 95.44 93 GLU A CA 1
ATOM 726 C C . GLU A 1 93 ? -13.825 -0.830 20.653 1.00 95.44 93 GLU A C 1
ATOM 728 O O . GLU A 1 93 ? -13.390 -0.567 21.773 1.00 95.44 93 GLU A O 1
ATOM 733 N N . LYS A 1 94 ? -13.169 -0.501 19.535 1.00 92.06 94 LYS A N 1
ATOM 734 C CA . LYS A 1 94 ? -11.915 0.261 19.491 1.00 92.06 94 LYS A CA 1
ATOM 735 C C . LYS A 1 94 ? -12.142 1.754 19.252 1.00 92.06 94 LYS A C 1
ATOM 737 O O . LYS A 1 94 ? -11.182 2.506 19.187 1.00 92.06 94 LYS A O 1
ATOM 742 N N . GLY A 1 95 ? -13.392 2.208 19.154 1.00 94.12 95 GLY A N 1
ATOM 743 C CA . GLY A 1 95 ? -13.749 3.618 18.976 1.00 94.12 95 GLY A CA 1
ATOM 744 C C . GLY A 1 95 ? -14.259 3.987 17.580 1.00 94.12 95 GLY A C 1
ATOM 745 O O . GLY A 1 95 ? -14.735 5.116 17.413 1.00 94.12 95 GLY A O 1
ATOM 746 N N . GLY A 1 96 ? -14.227 3.063 16.611 1.00 95.44 96 GLY A N 1
ATOM 747 C CA . GLY A 1 96 ? -14.794 3.239 15.271 1.00 95.44 96 GLY A CA 1
ATOM 748 C C . GLY A 1 96 ? -14.350 4.538 14.607 1.00 95.44 96 GLY A C 1
ATOM 749 O O . GLY A 1 96 ? -13.189 4.940 14.682 1.00 95.44 96 GLY A O 1
ATOM 750 N N . LEU A 1 97 ? -15.316 5.274 14.050 1.00 97.56 97 LEU A N 1
ATOM 751 C CA . LEU A 1 97 ? -15.078 6.538 13.344 1.00 97.56 97 LEU A CA 1
ATOM 752 C C . LEU A 1 97 ? -14.294 7.596 14.143 1.00 97.56 97 LEU A C 1
ATOM 754 O O . LEU A 1 97 ? -13.684 8.479 13.543 1.00 97.56 97 LEU A O 1
ATOM 758 N N . LYS A 1 98 ? -14.256 7.521 15.480 1.00 97.44 98 LYS A N 1
ATOM 759 C CA . LYS A 1 98 ? -13.444 8.444 16.291 1.00 97.44 98 LYS A CA 1
ATOM 760 C C . LYS A 1 98 ? -11.938 8.248 16.071 1.00 97.44 98 LYS A C 1
ATOM 762 O O . LYS A 1 98 ? -11.186 9.189 16.294 1.00 97.44 98 LYS A O 1
ATOM 767 N N . ARG A 1 99 ? -11.508 7.069 15.603 1.00 96.75 99 ARG A N 1
ATOM 768 C CA . ARG A 1 99 ? -10.102 6.726 15.334 1.00 96.75 99 ARG A CA 1
ATOM 769 C C . ARG A 1 99 ? -9.630 7.030 13.911 1.00 96.75 99 ARG A C 1
ATOM 771 O O . ARG A 1 99 ? -8.454 6.831 13.635 1.00 96.75 99 ARG A O 1
ATOM 778 N N . VAL A 1 100 ? -10.473 7.546 13.006 1.00 97.25 100 VAL A N 1
ATOM 779 C CA . VAL A 1 100 ? -10.113 7.734 11.577 1.00 97.25 100 VAL A CA 1
ATOM 780 C C . VAL A 1 100 ? -8.788 8.480 11.381 1.00 97.25 100 VAL A C 1
ATOM 782 O O . VAL A 1 100 ? -7.977 8.075 10.550 1.00 97.25 100 VAL A O 1
ATOM 785 N N . GLY A 1 101 ? -8.539 9.545 12.150 1.00 97.06 101 GLY A N 1
ATOM 786 C CA . GLY A 1 101 ? -7.290 10.307 12.043 1.00 97.06 101 GLY A CA 1
ATOM 787 C C . GLY A 1 101 ? -6.051 9.490 12.424 1.00 97.06 101 GLY A C 1
ATOM 788 O O . GLY A 1 101 ? -5.036 9.537 11.732 1.00 97.06 101 GLY A O 1
ATOM 789 N N . GLU A 1 102 ? -6.151 8.705 13.494 1.00 97.25 102 GLU A N 1
ATOM 790 C CA . GLU A 1 102 ? -5.082 7.815 13.958 1.00 97.25 102 GLU A CA 1
ATOM 791 C C . GLU A 1 102 ? -4.869 6.665 12.974 1.00 97.25 102 GLU A C 1
ATOM 793 O O . GLU A 1 102 ? -3.738 6.406 12.574 1.00 97.25 102 GLU A O 1
ATOM 798 N N . ALA A 1 103 ? -5.953 6.044 12.507 1.00 97.50 103 ALA A N 1
ATOM 799 C CA . ALA A 1 103 ? -5.919 4.970 11.525 1.00 97.50 103 ALA A CA 1
ATOM 800 C C . ALA A 1 103 ? -5.253 5.408 10.211 1.00 97.50 103 ALA A C 1
ATOM 802 O O . ALA A 1 103 ? -4.430 4.682 9.651 1.00 97.50 103 ALA A O 1
ATOM 803 N N . LEU A 1 104 ? -5.562 6.616 9.727 1.00 96.50 104 LEU A N 1
ATOM 804 C CA . LEU A 1 104 ? -4.925 7.174 8.535 1.00 96.50 104 LEU A CA 1
ATOM 805 C C . LEU A 1 104 ? -3.427 7.419 8.760 1.00 96.50 104 LEU A C 1
ATOM 807 O O . LEU A 1 104 ? -2.613 7.106 7.892 1.00 96.50 104 LEU A O 1
ATOM 811 N N . LEU A 1 105 ? -3.051 7.947 9.927 1.00 96.12 105 LEU A N 1
ATOM 812 C CA . LEU A 1 105 ? -1.652 8.166 10.289 1.00 96.12 105 LEU A CA 1
ATOM 813 C C . LEU A 1 105 ? -0.871 6.849 10.391 1.00 96.12 105 LEU A C 1
ATOM 815 O O . LEU A 1 105 ? 0.267 6.778 9.930 1.00 96.12 105 LEU A O 1
ATOM 819 N N . GLU A 1 106 ? -1.474 5.810 10.969 1.00 96.88 106 GLU A N 1
ATOM 820 C CA . GLU A 1 106 ? -0.899 4.467 11.053 1.00 96.88 106 GLU A CA 1
ATOM 821 C C . GLU A 1 106 ? -0.609 3.910 9.652 1.00 96.88 106 GLU A C 1
ATOM 823 O O . GLU A 1 106 ? 0.498 3.428 9.423 1.00 96.88 106 GLU A O 1
ATOM 828 N N . VAL A 1 107 ? -1.522 4.074 8.683 1.00 96.62 107 VAL A N 1
ATOM 829 C CA . VAL A 1 107 ? -1.283 3.685 7.277 1.00 96.62 107 VAL A CA 1
ATOM 830 C C . VAL A 1 107 ? -0.073 4.401 6.678 1.00 96.62 107 VAL A C 1
ATOM 832 O O . VAL A 1 107 ? 0.763 3.777 6.029 1.00 96.62 107 VAL A O 1
ATOM 835 N N . GLN A 1 108 ? 0.060 5.704 6.925 1.00 94.44 108 GLN A N 1
ATOM 836 C CA . GLN A 1 108 ? 1.165 6.507 6.388 1.00 94.44 108 GLN A CA 1
ATOM 837 C C . GLN A 1 108 ? 2.513 6.218 7.067 1.00 94.44 108 GLN A C 1
ATOM 839 O O . GLN A 1 108 ? 3.564 6.500 6.496 1.00 94.44 108 GLN A O 1
ATOM 844 N N . LYS A 1 109 ? 2.500 5.665 8.286 1.00 94.38 109 LYS A N 1
ATOM 845 C CA . LYS A 1 109 ? 3.704 5.339 9.068 1.00 94.38 109 LYS A CA 1
ATOM 846 C C . LYS A 1 109 ? 4.047 3.848 9.086 1.00 94.38 109 LYS A C 1
ATOM 848 O O . LYS A 1 109 ? 5.006 3.469 9.753 1.00 94.38 109 LYS A O 1
ATOM 853 N N . GLY A 1 110 ? 3.282 3.008 8.387 1.00 95.19 110 GLY A N 1
ATOM 854 C CA . GLY A 1 110 ? 3.462 1.553 8.402 1.00 95.19 110 GLY A CA 1
ATOM 855 C C . GLY A 1 110 ? 3.100 0.897 9.739 1.00 95.19 110 GLY A C 1
ATOM 856 O O . GLY A 1 110 ? 3.650 -0.145 10.080 1.00 95.19 110 GLY A O 1
ATOM 857 N N . GLY A 1 111 ? 2.212 1.522 10.517 1.00 96.56 111 GLY A N 1
ATOM 858 C CA . GLY A 1 111 ? 1.718 1.007 11.797 1.00 96.56 111 GLY A CA 1
ATOM 859 C C . GLY A 1 111 ? 0.568 0.003 11.670 1.00 96.56 111 GLY A C 1
ATOM 860 O O . GLY A 1 111 ? 0.269 -0.693 12.635 1.00 96.56 111 GLY A O 1
ATOM 861 N N . ASN A 1 112 ? -0.070 -0.089 10.501 1.00 96.88 112 ASN A N 1
ATOM 862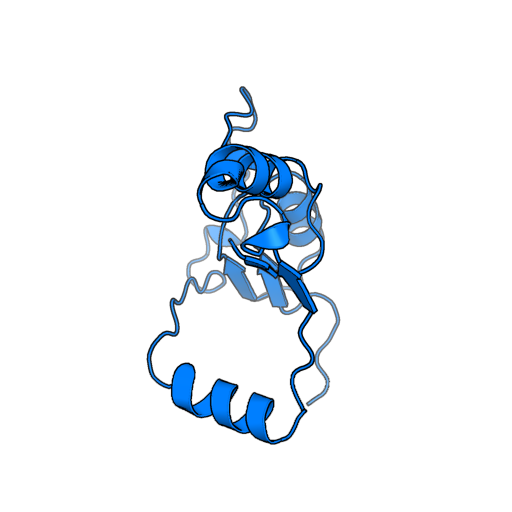 C CA . ASN A 1 112 ? -1.137 -1.053 10.233 1.00 96.88 112 ASN A CA 1
ATOM 863 C C . ASN A 1 112 ? -0.582 -2.384 9.699 1.00 96.88 112 ASN A C 1
ATOM 865 O O . ASN A 1 112 ?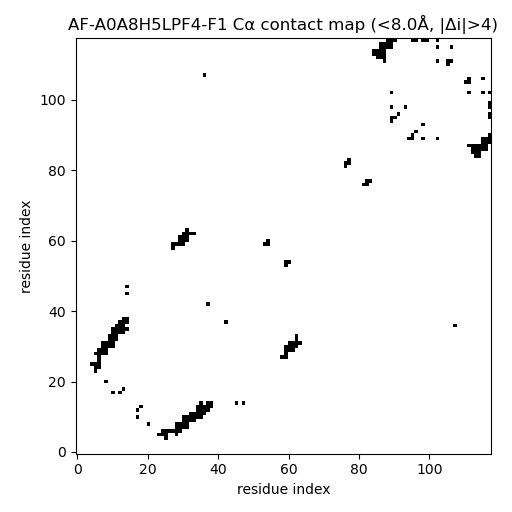 0.492 -2.443 9.100 1.00 96.88 112 ASN A O 1
ATOM 869 N N . PHE A 1 113 ? -1.373 -3.452 9.818 1.00 96.38 113 PHE A N 1
ATOM 870 C CA . PHE A 1 113 ? -1.121 -4.714 9.120 1.00 96.38 113 PHE A CA 1
ATOM 871 C C . PHE A 1 113 ? -2.272 -5.033 8.160 1.00 96.38 113 PHE A C 1
ATOM 873 O O . PHE A 1 113 ? -3.440 -4.896 8.496 1.00 96.38 113 PHE A O 1
ATOM 880 N N . GLY A 1 114 ? -1.966 -5.478 6.940 1.00 95.81 114 GLY A N 1
ATOM 881 C CA . GLY A 1 114 ? -3.013 -5.737 5.945 1.00 95.81 114 GLY A CA 1
ATOM 882 C C . GLY A 1 114 ? -3.844 -4.487 5.618 1.00 95.81 114 GLY A C 1
ATOM 883 O O . GLY A 1 114 ? -3.335 -3.365 5.630 1.00 95.81 114 GLY A O 1
ATOM 884 N N . LYS A 1 115 ? -5.127 -4.673 5.296 1.00 96.50 115 LYS A N 1
ATOM 885 C CA . LYS A 1 115 ? -6.038 -3.574 4.962 1.00 96.50 115 LYS A CA 1
ATOM 886 C C . LYS A 1 115 ? -6.576 -2.918 6.236 1.00 96.50 115 LYS A C 1
ATOM 888 O O . LYS A 1 115 ? -7.301 -3.555 6.990 1.00 96.50 115 LYS A O 1
ATOM 893 N N . LYS A 1 116 ? -6.262 -1.636 6.441 1.00 97.62 116 LYS A N 1
ATOM 894 C CA . LYS A 1 116 ? -6.869 -0.828 7.507 1.00 97.62 116 LYS A CA 1
ATOM 895 C C . LYS A 1 116 ? -8.348 -0.560 7.199 1.00 97.62 116 LYS A C 1
ATOM 897 O O . LYS A 1 116 ? -8.657 -0.120 6.085 1.00 97.62 116 LYS A O 1
ATOM 902 N N . VAL A 1 117 ? -9.224 -0.815 8.170 1.00 97.56 117 VAL A N 1
ATOM 903 C CA . VAL A 1 117 ? -10.677 -0.581 8.108 1.00 97.56 117 VAL A CA 1
ATOM 904 C C . VAL A 1 117 ? -11.123 0.094 9.403 1.00 97.56 117 VAL A C 1
ATOM 906 O O . VAL A 1 117 ? -10.688 -0.305 10.482 1.00 97.56 117 VAL A O 1
ATOM 909 N N . VAL A 1 118 ? -11.978 1.110 9.287 1.00 96.31 118 VAL A N 1
ATOM 910 C CA . VAL A 1 118 ? -12.597 1.838 10.406 1.00 96.31 118 VAL A CA 1
ATOM 911 C C . VAL A 1 118 ? -14.107 1.792 10.247 1.00 96.31 118 VAL A C 1
ATOM 913 O O . VAL A 1 118 ? -14.553 2.001 9.096 1.00 96.31 118 VAL A O 1
#

Organism: NCBI:txid182062

Mean predicted aligned error: 8.99 Å

Radius of gyration: 18.17 Å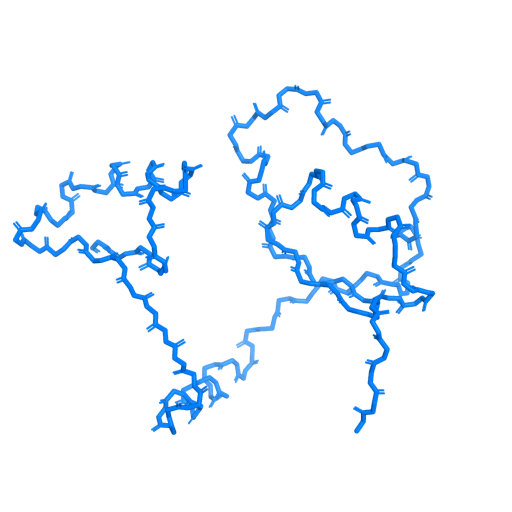; Cα contacts (8 Å, |Δi|>4): 118; chains: 1; bounding box: 35×38×46 Å

Solvent-accessible surface area (backbone atoms only — not comparable to full-atom values): 7361 Å² total; per-residue (Å²): 133,91,76,69,90,40,46,66,48,80,38,53,39,39,64,73,64,44,54,56,46,64,79,61,46,39,91,81,26,37,43,40,67,77,44,44,62,71,49,75,85,64,60,89,82,72,68,80,77,77,56,92,44,78,67,75,40,77,89,27,56,55,77,72,89,73,66,81,66,42,65,67,55,51,51,54,34,45,76,69,59,75,54,84,86,56,70,34,71,36,45,73,94,71,48,18,78,80,38,49,69,58,55,54,50,26,60,77,69,67,69,56,52,70,46,76,45,100